Protein AF-A0A7K2KVW7-F1 (afdb_monomer_lite)

Secondary structure (DSSP, 8-state):
-GGGGHHHHHHHHTT-HHHHHHHHHHHHHHHHHTS-----HHHHHTS---GGGTTT--------

Sequence (64 aa):
TLPRHAAYLHQRTAGRIGSLTRLIRQAAINAIHDGTERITKTSLDTIRLDHLAETHHRPTTPRR

pLDDT: mean 81.8, std 15.82, range [48.09, 95.81]

Structure (mmCIF, N/CA/C/O backbone):
data_AF-A0A7K2KVW7-F1
#
_entry.id   AF-A0A7K2KVW7-F1
#
loop_
_atom_site.group_PDB
_atom_site.id
_atom_site.type_symbol
_atom_site.label_atom_id
_atom_site.label_alt_id
_atom_site.label_comp_id
_atom_site.label_asym_id
_atom_site.label_entity_id
_atom_site.label_seq_id
_atom_site.pdbx_PDB_ins_code
_atom_site.Cartn_x
_atom_site.Cartn_y
_atom_site.Cartn_z
_atom_site.occupancy
_atom_site.B_iso_or_equiv
_atom_site.auth_seq_id
_atom_site.auth_comp_id
_atom_site.auth_asym_id
_atom_site.auth_atom_id
_atom_site.pdbx_PDB_model_num
ATOM 1 N N . THR A 1 1 ? 5.841 -10.198 9.968 1.00 77.00 1 THR A N 1
ATOM 2 C CA . THR A 1 1 ? 6.468 -8.861 9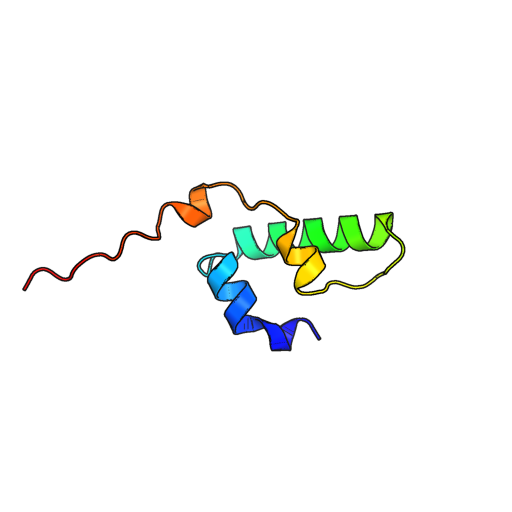.917 1.00 77.00 1 THR A CA 1
ATOM 3 C C . THR A 1 1 ? 6.956 -8.600 8.504 1.00 77.00 1 THR A C 1
ATOM 5 O O . THR A 1 1 ? 7.269 -9.557 7.805 1.00 77.00 1 THR A O 1
ATOM 8 N N . LEU A 1 2 ? 7.010 -7.337 8.074 1.00 81.25 2 LEU A N 1
ATOM 9 C CA . LEU A 1 2 ? 7.420 -6.923 6.719 1.00 81.25 2 LEU A CA 1
ATOM 10 C C . LEU A 1 2 ? 8.697 -7.605 6.175 1.00 81.25 2 LEU A C 1
ATOM 12 O O . LEU A 1 2 ? 8.658 -8.062 5.032 1.00 81.25 2 LEU A O 1
ATOM 16 N N . PRO A 1 3 ? 9.779 -7.788 6.962 1.00 88.75 3 PRO A N 1
ATOM 17 C CA . PRO A 1 3 ? 10.991 -8.466 6.489 1.00 88.75 3 PRO A CA 1
ATOM 18 C C . PRO A 1 3 ? 10.774 -9.911 6.018 1.00 88.75 3 PRO A C 1
ATOM 20 O O . PRO A 1 3 ? 11.485 -10.382 5.136 1.00 88.75 3 PRO A O 1
ATOM 23 N N . ARG A 1 4 ? 9.748 -10.614 6.527 1.00 91.19 4 ARG A N 1
ATOM 24 C CA . ARG A 1 4 ? 9.399 -11.970 6.055 1.00 91.19 4 ARG A CA 1
ATOM 25 C C . ARG A 1 4 ? 8.916 -11.997 4.603 1.00 91.19 4 ARG A C 1
ATOM 27 O O . ARG A 1 4 ? 8.900 -13.057 3.991 1.00 91.19 4 ARG A O 1
ATOM 34 N N . HIS A 1 5 ? 8.531 -10.850 4.048 1.00 89.75 5 HIS A N 1
ATOM 35 C CA . HIS A 1 5 ? 8.084 -10.712 2.665 1.00 89.75 5 HIS A CA 1
ATOM 36 C C . HIS A 1 5 ? 9.168 -10.128 1.748 1.00 89.75 5 HIS A C 1
ATOM 38 O O . HIS A 1 5 ? 8.841 -9.650 0.666 1.00 89.75 5 HIS A O 1
ATOM 44 N N . ALA A 1 6 ? 10.449 -10.181 2.140 1.00 89.56 6 ALA A N 1
ATOM 45 C CA . ALA A 1 6 ? 11.560 -9.611 1.374 1.00 89.56 6 ALA A CA 1
ATOM 46 C C . ALA A 1 6 ? 11.587 -10.062 -0.099 1.00 89.56 6 ALA A C 1
ATOM 48 O O . ALA A 1 6 ? 11.676 -9.217 -0.985 1.00 89.56 6 ALA A O 1
ATOM 49 N N . ALA A 1 7 ? 11.425 -11.362 -0.376 1.00 89.81 7 ALA A N 1
ATOM 50 C CA . ALA A 1 7 ? 11.397 -11.884 -1.747 1.00 89.81 7 ALA A CA 1
ATOM 51 C C . ALA A 1 7 ? 10.237 -11.302 -2.575 1.00 89.81 7 ALA A C 1
ATOM 53 O O . ALA A 1 7 ? 10.422 -10.885 -3.716 1.00 89.81 7 ALA A O 1
ATOM 54 N N . TYR A 1 8 ? 9.052 -11.202 -1.972 1.00 90.31 8 TYR A N 1
ATOM 55 C CA . TYR A 1 8 ? 7.877 -10.610 -2.605 1.00 90.31 8 TYR A CA 1
ATOM 56 C C . TYR A 1 8 ? 8.062 -9.107 -2.864 1.00 90.31 8 TYR A C 1
ATOM 58 O O . TYR A 1 8 ? 7.760 -8.628 -3.954 1.00 90.31 8 TYR A O 1
ATOM 66 N N . LEU A 1 9 ? 8.594 -8.364 -1.889 1.00 91.00 9 LEU A N 1
ATOM 67 C CA . LEU A 1 9 ? 8.869 -6.933 -2.026 1.00 91.00 9 LEU A CA 1
ATOM 68 C C . LEU A 1 9 ? 9.908 -6.675 -3.118 1.00 91.00 9 LEU A C 1
ATOM 70 O O . LEU A 1 9 ? 9.713 -5.786 -3.944 1.00 91.00 9 LEU A O 1
ATOM 74 N N . HIS A 1 10 ? 10.975 -7.474 -3.163 1.00 89.06 10 HIS A N 1
ATOM 75 C CA . HIS A 1 10 ? 11.984 -7.411 -4.214 1.00 89.06 10 HIS A CA 1
ATOM 76 C C . HIS A 1 10 ? 11.372 -7.683 -5.593 1.00 89.06 10 HIS A C 1
ATOM 78 O O . HIS A 1 10 ? 11.550 -6.880 -6.505 1.00 89.06 10 HIS A O 1
ATOM 84 N N . GLN A 1 11 ? 10.585 -8.756 -5.736 1.00 87.69 11 GLN A N 1
ATOM 85 C CA . GLN A 1 11 ? 9.914 -9.096 -6.993 1.00 87.69 11 GLN A CA 1
ATOM 86 C C . GLN A 1 11 ? 8.972 -7.979 -7.449 1.00 87.69 11 GLN A C 1
ATOM 88 O O . GLN A 1 11 ? 9.034 -7.538 -8.593 1.00 87.69 11 GLN A O 1
ATOM 93 N N . ARG A 1 12 ? 8.132 -7.475 -6.546 1.00 85.25 12 ARG A N 1
ATOM 94 C CA . ARG A 1 12 ? 7.105 -6.489 -6.882 1.00 85.25 12 ARG A CA 1
ATOM 95 C C . ARG A 1 12 ? 7.658 -5.084 -7.135 1.00 85.25 12 ARG A C 1
ATOM 97 O O . ARG A 1 12 ? 6.990 -4.252 -7.737 1.00 85.25 12 ARG A O 1
ATOM 104 N N . THR A 1 13 ? 8.881 -4.811 -6.694 1.00 88.56 13 THR A N 1
ATOM 105 C CA . THR A 1 13 ? 9.583 -3.541 -6.942 1.00 88.56 13 THR A CA 1
ATOM 106 C C . THR A 1 13 ? 10.662 -3.663 -8.018 1.00 88.56 13 THR A C 1
ATOM 108 O O . THR A 1 13 ? 11.336 -2.671 -8.308 1.00 88.56 13 THR A O 1
ATOM 111 N N . ALA A 1 14 ? 10.838 -4.859 -8.595 1.00 84.12 14 ALA A N 1
ATOM 112 C CA . ALA A 1 14 ? 11.949 -5.212 -9.478 1.00 84.12 14 ALA A CA 1
ATOM 113 C C . ALA A 1 14 ? 13.329 -4.861 -8.876 1.00 84.12 14 ALA A C 1
ATOM 115 O O . ALA A 1 14 ? 14.231 -4.413 -9.578 1.00 84.12 14 ALA A O 1
ATOM 116 N N . GLY A 1 15 ? 13.472 -4.991 -7.552 1.00 85.62 15 GLY A N 1
ATOM 117 C CA . GLY A 1 15 ? 14.703 -4.673 -6.820 1.00 85.62 15 GLY A CA 1
ATOM 118 C C . GLY A 1 15 ? 15.019 -3.181 -6.684 1.00 85.62 15 GLY A C 1
ATOM 119 O O . GLY A 1 15 ? 16.106 -2.819 -6.240 1.00 85.62 15 GLY A O 1
ATOM 120 N N . ARG A 1 16 ? 14.094 -2.281 -7.040 1.00 88.12 16 ARG A N 1
ATOM 121 C CA . ARG A 1 16 ? 14.351 -0.835 -7.017 1.00 88.12 16 ARG A CA 1
ATOM 122 C C . ARG A 1 16 ? 13.921 -0.211 -5.703 1.00 88.12 16 ARG A C 1
ATOM 124 O O . ARG A 1 16 ? 12.731 -0.131 -5.393 1.00 88.12 16 ARG A O 1
ATOM 131 N N . ILE A 1 17 ? 14.893 0.348 -4.985 1.00 88.88 17 ILE A N 1
ATOM 132 C CA . ILE A 1 17 ? 14.668 0.988 -3.685 1.00 88.88 1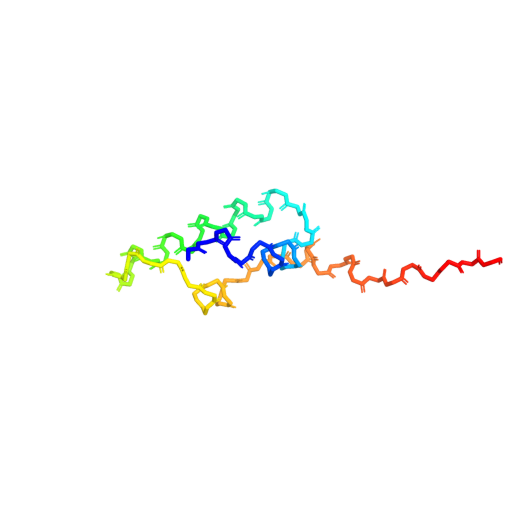7 ILE A CA 1
ATOM 133 C C . ILE A 1 17 ? 13.663 2.147 -3.762 1.00 88.88 17 ILE A C 1
ATOM 135 O O . ILE A 1 17 ? 12.812 2.273 -2.890 1.00 88.88 17 ILE A O 1
ATOM 139 N N . GLY A 1 18 ? 13.663 2.934 -4.845 1.00 88.50 18 GLY A N 1
ATOM 140 C CA . GLY A 1 18 ? 12.677 4.004 -5.044 1.00 88.50 18 GLY A CA 1
ATOM 141 C C . GLY A 1 18 ? 11.242 3.482 -5.196 1.00 88.50 18 GLY A C 1
ATOM 142 O O . GLY A 1 18 ? 10.303 4.055 -4.643 1.00 88.50 18 GLY A O 1
ATOM 143 N N . SER A 1 19 ? 11.065 2.350 -5.890 1.00 88.50 19 SER A N 1
ATOM 144 C CA . SER A 1 19 ? 9.764 1.675 -5.991 1.00 88.50 19 SER A CA 1
ATOM 145 C C . SER A 1 19 ? 9.337 1.083 -4.644 1.00 88.50 19 SER A C 1
ATOM 147 O O . SER A 1 19 ? 8.167 1.195 -4.287 1.00 88.50 19 SER A O 1
ATOM 149 N N . LEU A 1 20 ? 10.277 0.529 -3.870 1.00 91.75 20 LEU A N 1
ATOM 150 C CA . LEU A 1 20 ? 10.016 0.031 -2.517 1.00 91.75 20 LEU A CA 1
ATOM 151 C C . LEU A 1 20 ? 9.575 1.149 -1.569 1.00 91.75 20 LEU A C 1
ATOM 153 O O . LEU A 1 20 ? 8.547 1.018 -0.911 1.00 91.75 20 LEU A O 1
ATOM 157 N N . THR A 1 21 ? 10.297 2.268 -1.534 1.00 92.06 21 THR A N 1
ATOM 158 C CA . THR A 1 21 ? 9.956 3.413 -0.681 1.00 92.06 21 THR A CA 1
ATOM 159 C C . THR A 1 21 ? 8.559 3.938 -0.992 1.00 92.06 21 THR A C 1
ATOM 161 O O . THR A 1 21 ? 7.773 4.180 -0.075 1.00 92.06 21 THR A O 1
ATOM 164 N N . ARG A 1 22 ? 8.213 4.071 -2.279 1.00 92.56 22 ARG A N 1
ATOM 165 C CA . ARG A 1 22 ? 6.872 4.503 -2.685 1.00 92.56 22 ARG A CA 1
ATOM 166 C C . ARG A 1 22 ? 5.794 3.499 -2.279 1.00 92.56 22 ARG A C 1
ATOM 168 O O . ARG A 1 22 ? 4.763 3.910 -1.756 1.00 92.56 22 ARG A O 1
ATOM 175 N N . LEU A 1 23 ? 6.046 2.205 -2.482 1.00 92.50 23 LEU A N 1
ATOM 176 C CA . LEU A 1 23 ? 5.125 1.136 -2.105 1.00 92.50 23 LEU A CA 1
ATOM 177 C C . LEU A 1 23 ? 4.810 1.161 -0.604 1.00 92.50 23 LEU A C 1
ATOM 179 O O . LEU A 1 23 ? 3.646 1.181 -0.213 1.00 92.50 23 LEU A O 1
ATOM 183 N N . ILE A 1 24 ? 5.851 1.172 0.230 1.00 93.06 24 ILE A N 1
ATOM 184 C CA . ILE A 1 24 ? 5.706 1.138 1.687 1.00 93.06 24 ILE A CA 1
ATOM 185 C C . ILE A 1 24 ? 5.025 2.409 2.192 1.00 93.06 24 ILE A C 1
ATOM 187 O O . ILE A 1 24 ? 4.152 2.324 3.051 1.00 93.06 24 ILE A O 1
ATOM 191 N N . ARG A 1 25 ? 5.364 3.574 1.627 1.00 94.25 25 ARG A N 1
ATOM 192 C CA . ARG A 1 25 ? 4.714 4.841 1.977 1.00 94.25 25 ARG A CA 1
ATOM 193 C C . ARG A 1 25 ? 3.216 4.805 1.688 1.00 94.25 25 ARG A C 1
ATOM 195 O O . ARG A 1 25 ? 2.433 5.139 2.568 1.00 94.25 25 ARG A O 1
ATOM 202 N N . GLN A 1 26 ? 2.817 4.384 0.489 1.00 95.06 26 GLN A N 1
ATOM 203 C CA . GLN A 1 26 ? 1.398 4.324 0.140 1.00 95.06 26 GLN A CA 1
ATOM 204 C C . GLN A 1 26 ? 0.649 3.296 1.000 1.00 95.06 26 GLN A C 1
ATOM 206 O O . GLN A 1 26 ? -0.470 3.559 1.428 1.00 95.06 26 GLN A O 1
ATOM 211 N N . ALA A 1 27 ? 1.279 2.160 1.314 1.00 94.25 27 ALA A N 1
ATOM 212 C CA . ALA A 1 27 ? 0.691 1.150 2.191 1.00 94.25 27 ALA A CA 1
ATOM 213 C C . ALA A 1 27 ? 0.501 1.659 3.619 1.00 94.25 27 ALA A C 1
ATOM 215 O O . ALA A 1 27 ? -0.527 1.380 4.225 1.00 94.25 27 ALA A O 1
AT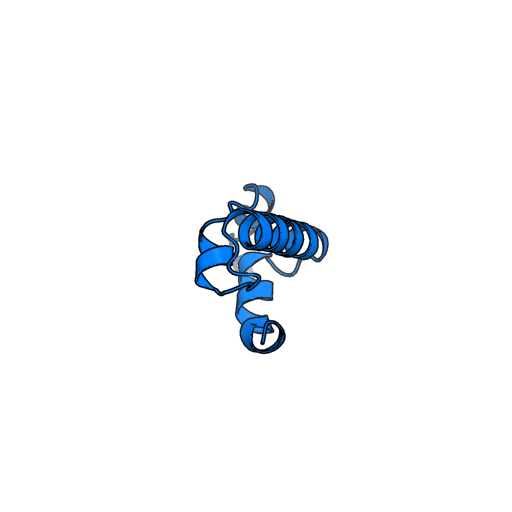OM 216 N N . ALA A 1 28 ? 1.462 2.426 4.137 1.00 95.44 28 ALA A N 1
ATOM 217 C CA . ALA A 1 28 ? 1.345 3.060 5.443 1.00 95.44 28 ALA A CA 1
ATOM 218 C C . ALA A 1 28 ? 0.215 4.100 5.469 1.00 95.44 28 ALA A C 1
ATOM 220 O O . ALA A 1 28 ? -0.585 4.094 6.394 1.00 95.44 28 ALA A O 1
ATOM 221 N N . ILE A 1 29 ? 0.108 4.945 4.437 1.00 95.38 29 ILE A N 1
ATOM 222 C CA . ILE A 1 29 ? -0.979 5.932 4.313 1.00 95.38 29 ILE A CA 1
ATOM 223 C C . ILE A 1 29 ? -2.342 5.232 4.308 1.00 95.38 29 ILE A C 1
ATOM 225 O O . ILE A 1 29 ? -3.235 5.618 5.058 1.00 95.38 29 ILE A O 1
ATOM 229 N N . ASN A 1 30 ? -2.491 4.169 3.514 1.00 94.25 30 ASN A N 1
ATOM 230 C CA . ASN A 1 30 ? -3.736 3.407 3.462 1.00 94.25 30 ASN A CA 1
ATOM 231 C C . ASN A 1 30 ? -4.059 2.760 4.819 1.00 94.25 30 ASN A C 1
ATOM 233 O O . ASN A 1 30 ? -5.188 2.883 5.274 1.00 94.25 30 ASN A O 1
ATOM 237 N N . ALA A 1 31 ? -3.063 2.167 5.489 1.00 95.31 31 ALA A N 1
ATOM 238 C CA . ALA A 1 31 ? -3.224 1.537 6.802 1.00 95.31 31 ALA A CA 1
ATOM 239 C C . ALA A 1 31 ? -3.615 2.524 7.922 1.00 95.31 31 ALA A C 1
ATOM 241 O O . ALA A 1 31 ? -4.201 2.135 8.931 1.00 95.31 31 ALA A O 1
ATOM 242 N N . ILE A 1 32 ? -3.253 3.802 7.768 1.00 95.81 32 ILE A N 1
ATOM 243 C CA . ILE A 1 32 ? -3.696 4.880 8.659 1.00 95.81 32 ILE A CA 1
ATOM 244 C C . ILE A 1 32 ? -5.147 5.252 8.339 1.00 95.81 32 ILE A C 1
ATOM 246 O O . ILE A 1 32 ? -5.959 5.388 9.248 1.00 95.81 32 ILE A O 1
ATOM 250 N N . HIS A 1 33 ? -5.492 5.396 7.056 1.00 95.56 33 HIS A N 1
ATOM 251 C CA . HIS A 1 33 ? -6.848 5.763 6.639 1.00 95.56 33 HIS A CA 1
ATOM 252 C C . HIS A 1 33 ? -7.897 4.684 6.926 1.00 95.56 33 HIS A C 1
ATOM 254 O O . HIS A 1 33 ? -9.034 5.025 7.239 1.00 95.56 33 HIS A O 1
ATOM 260 N N . ASP A 1 34 ? -7.535 3.406 6.819 1.00 92.06 34 ASP A N 1
ATOM 261 C CA . ASP A 1 34 ? -8.425 2.281 7.123 1.00 92.06 34 ASP A CA 1
ATOM 262 C C . ASP A 1 34 ? -8.429 1.888 8.615 1.00 92.06 34 ASP A C 1
ATOM 264 O O . ASP A 1 34 ? -9.212 1.030 9.023 1.00 92.06 34 ASP A O 1
ATOM 268 N N . GLY A 1 35 ? -7.577 2.521 9.434 1.00 93.00 35 GLY A N 1
ATO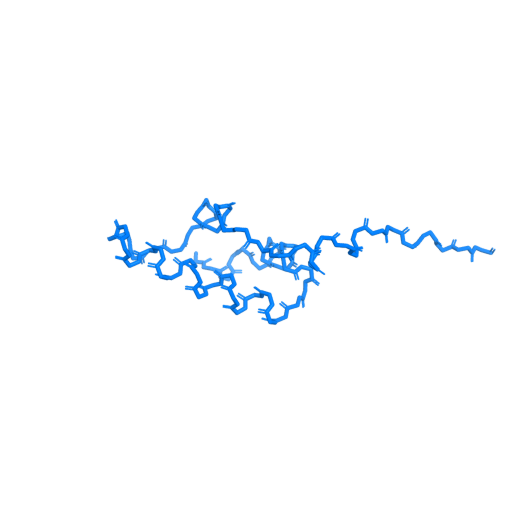M 269 C CA . GLY A 1 35 ? -7.458 2.277 10.873 1.00 93.00 35 GLY A CA 1
ATOM 270 C C . GLY A 1 35 ? -6.855 0.919 11.245 1.00 93.00 35 GLY A C 1
ATOM 271 O O . GLY A 1 35 ? -6.878 0.543 12.415 1.00 93.00 35 GLY A O 1
ATOM 272 N N . THR A 1 36 ? -6.327 0.155 10.284 1.00 92.69 36 THR A N 1
ATOM 273 C CA . THR A 1 36 ? -5.756 -1.174 10.548 1.00 92.69 36 THR A CA 1
ATOM 274 C C . THR A 1 36 ? -4.364 -1.110 11.165 1.00 92.69 36 THR A C 1
ATOM 276 O O . THR A 1 36 ? -3.919 -2.102 11.749 1.00 92.69 36 THR A O 1
ATOM 279 N N . GLU A 1 37 ? -3.653 0.012 10.979 1.00 92.12 37 GLU A N 1
ATOM 280 C CA . GLU A 1 37 ? -2.270 0.245 11.422 1.00 92.12 37 GLU A CA 1
ATOM 281 C C . GLU A 1 37 ? -1.310 -0.900 11.033 1.00 92.12 37 GLU A C 1
ATOM 283 O O . GLU A 1 37 ? -0.291 -1.165 11.681 1.00 92.12 37 GLU A O 1
ATOM 288 N N . ARG A 1 38 ? -1.637 -1.630 9.955 1.00 92.06 38 ARG A N 1
ATOM 289 C CA . ARG A 1 38 ? -0.941 -2.852 9.543 1.00 92.06 38 ARG A CA 1
ATOM 290 C C . ARG A 1 38 ? -0.727 -2.919 8.040 1.00 92.06 38 ARG A C 1
ATOM 292 O O . ARG A 1 38 ? -1.653 -2.954 7.238 1.00 92.06 38 ARG A O 1
ATOM 299 N N . ILE A 1 39 ? 0.536 -3.088 7.659 1.00 92.56 39 ILE A N 1
ATOM 300 C CA . ILE A 1 39 ? 0.914 -3.389 6.278 1.00 92.56 39 ILE A CA 1
ATOM 301 C C . ILE A 1 39 ? 0.893 -4.906 6.078 1.00 92.56 39 ILE A C 1
ATOM 303 O O . ILE A 1 39 ? 1.642 -5.647 6.720 1.00 92.56 39 ILE A O 1
ATOM 307 N N . THR A 1 40 ? 0.044 -5.364 5.163 1.00 91.44 40 THR A N 1
ATOM 308 C CA . THR A 1 40 ? -0.125 -6.773 4.801 1.00 91.44 40 THR A CA 1
ATOM 309 C C . THR A 1 40 ? 0.223 -6.976 3.333 1.00 91.44 40 THR A C 1
ATOM 311 O O . THR A 1 40 ? 0.265 -6.031 2.549 1.00 91.44 40 THR A O 1
ATOM 314 N N . LYS A 1 41 ? 0.464 -8.226 2.927 1.00 90.25 41 LYS A N 1
ATOM 315 C CA . LYS A 1 41 ? 0.660 -8.546 1.507 1.00 90.25 41 LYS A CA 1
ATOM 316 C C . LYS A 1 41 ? -0.538 -8.084 0.664 1.00 90.25 41 LYS A C 1
ATOM 318 O O . LYS A 1 41 ? -0.346 -7.461 -0.371 1.00 90.25 41 LYS A O 1
ATOM 323 N N . THR A 1 42 ? -1.749 -8.287 1.177 1.00 90.19 42 THR A N 1
ATOM 324 C CA . THR A 1 42 ? -2.993 -7.853 0.536 1.00 90.19 42 THR A CA 1
ATOM 325 C C . THR A 1 42 ? -3.072 -6.337 0.385 1.00 90.19 42 THR A C 1
ATOM 327 O O . THR A 1 42 ? -3.393 -5.859 -0.697 1.00 90.19 42 THR A O 1
ATOM 330 N N . SER A 1 43 ? -2.742 -5.562 1.427 1.00 90.31 43 SER A N 1
ATOM 331 C CA . SER A 1 43 ? -2.772 -4.094 1.330 1.00 90.31 43 SER A CA 1
ATOM 332 C C . SER A 1 43 ? -1.668 -3.543 0.436 1.00 90.31 43 SER A C 1
ATOM 334 O O . SER A 1 43 ? -1.843 -2.503 -0.190 1.00 90.31 43 SER A O 1
ATOM 336 N N . LEU A 1 44 ? -0.550 -4.259 0.306 1.00 91.50 44 LEU A N 1
ATOM 337 C CA . LEU A 1 44 ? 0.421 -3.962 -0.732 1.00 91.50 44 LEU A CA 1
ATOM 338 C C . LEU A 1 44 ? -0.224 -4.209 -2.104 1.00 91.50 44 LEU A C 1
ATOM 340 O O . LEU A 1 44 ? -0.121 -3.348 -2.975 1.00 91.50 44 LEU A O 1
ATOM 344 N N . ASP A 1 45 ? -0.847 -5.371 -2.351 1.00 89.94 45 ASP A N 1
ATOM 345 C CA . ASP A 1 45 ? -1.383 -5.810 -3.666 1.00 89.94 45 ASP A CA 1
ATOM 346 C C . ASP A 1 45 ? -2.398 -4.841 -4.289 1.00 89.94 45 ASP A C 1
ATOM 348 O O . ASP A 1 45 ? -2.487 -4.758 -5.511 1.00 89.94 45 ASP A O 1
ATOM 352 N N . THR A 1 46 ? -3.072 -4.021 -3.484 1.00 90.56 46 THR A N 1
ATOM 353 C CA . THR A 1 46 ? -3.983 -2.977 -3.980 1.00 90.56 46 THR A CA 1
ATOM 354 C C . THR A 1 46 ? -3.268 -1.745 -4.550 1.00 90.56 46 THR A C 1
ATOM 356 O O . THR A 1 46 ? -3.856 -0.982 -5.316 1.00 90.56 46 THR A O 1
ATOM 359 N N . ILE A 1 47 ? -1.996 -1.532 -4.204 1.00 89.69 47 ILE A N 1
ATOM 360 C CA . ILE A 1 47 ? -1.221 -0.353 -4.601 1.00 89.69 47 ILE A CA 1
ATOM 361 C C . ILE A 1 47 ? -0.600 -0.582 -5.973 1.00 89.69 47 ILE A C 1
ATOM 363 O O . ILE A 1 47 ? 0.285 -1.427 -6.133 1.00 89.69 47 ILE A O 1
ATOM 367 N N . ARG A 1 48 ? -1.001 0.237 -6.949 1.00 84.75 48 ARG A N 1
ATOM 368 C CA . ARG A 1 48 ? -0.382 0.265 -8.277 1.00 84.75 48 ARG A CA 1
ATOM 369 C C . ARG A 1 48 ? 0.988 0.930 -8.209 1.00 84.75 48 ARG A C 1
ATOM 371 O O . ARG A 1 48 ? 1.117 2.073 -7.775 1.00 84.75 48 ARG A O 1
ATOM 378 N N . LEU A 1 49 ? 2.013 0.217 -8.665 1.00 78.69 49 LEU A N 1
ATOM 379 C CA . LEU A 1 49 ? 3.324 0.792 -8.927 1.00 78.69 49 LEU A CA 1
ATOM 380 C C . LEU A 1 49 ? 3.411 1.095 -10.421 1.00 78.69 49 LEU A C 1
ATOM 382 O O . LEU A 1 49 ? 3.379 0.174 -11.218 1.00 78.69 49 LEU A O 1
ATOM 386 N N . ASP A 1 50 ? 3.515 2.374 -10.786 1.00 65.94 50 ASP A N 1
ATOM 387 C CA . ASP A 1 50 ? 3.721 2.818 -12.171 1.00 65.94 50 ASP A CA 1
ATOM 388 C C . ASP A 1 50 ? 4.631 1.908 -13.014 1.00 65.94 50 ASP A C 1
ATOM 390 O O . ASP A 1 50 ? 5.731 1.512 -12.606 1.00 65.94 50 ASP A O 1
ATOM 394 N N . HIS A 1 51 ? 4.137 1.678 -14.231 1.00 53.22 51 HIS A N 1
ATOM 395 C CA . HIS A 1 51 ? 4.539 0.746 -15.288 1.00 53.22 51 HIS A CA 1
ATOM 396 C C . HIS A 1 51 ? 6.035 0.739 -15.654 1.00 53.22 51 HIS A C 1
ATOM 398 O O . HIS A 1 51 ? 6.514 -0.189 -16.299 1.00 53.22 51 HIS A O 1
ATOM 404 N N . LEU A 1 52 ? 6.817 1.727 -15.205 1.00 50.91 52 LEU A N 1
ATOM 405 C CA . LEU A 1 52 ? 8.275 1.703 -15.348 1.00 50.91 52 LEU A CA 1
ATOM 406 C C . LEU A 1 52 ? 8.915 0.564 -14.535 1.00 50.91 52 LEU A C 1
ATOM 408 O O . LEU A 1 52 ? 10.081 0.258 -14.753 1.00 50.91 52 LEU A O 1
ATOM 412 N N . ALA A 1 53 ? 8.199 -0.041 -13.573 1.00 49.47 53 ALA A N 1
ATOM 413 C CA . ALA A 1 53 ? 8.591 -1.285 -12.884 1.00 49.47 53 ALA A CA 1
ATOM 414 C C . ALA A 1 53 ? 8.260 -2.562 -13.651 1.00 49.47 53 ALA A C 1
ATOM 416 O O . ALA A 1 53 ? 8.957 -3.559 -13.484 1.00 49.47 53 ALA A O 1
ATOM 417 N N . GLU A 1 54 ? 7.226 -2.521 -14.484 1.00 48.09 54 GLU A N 1
ATOM 418 C CA . GLU A 1 54 ? 6.752 -3.669 -15.255 1.00 48.09 54 GLU A CA 1
ATOM 419 C C . GLU A 1 54 ? 7.527 -3.829 -16.573 1.00 48.09 54 GLU A C 1
ATOM 421 O O . GLU A 1 54 ? 7.717 -4.951 -17.041 1.00 48.09 54 GLU A O 1
ATOM 426 N N . THR A 1 55 ? 8.079 -2.747 -17.140 1.00 49.91 55 THR A N 1
ATOM 427 C CA . THR A 1 55 ? 8.733 -2.762 -18.464 1.00 49.91 55 THR A CA 1
ATOM 428 C C . THR A 1 55 ? 10.031 -3.565 -18.576 1.00 49.91 55 THR A C 1
ATOM 430 O O . THR A 1 55 ? 10.442 -3.866 -19.694 1.00 49.91 55 THR A O 1
ATOM 433 N N . HIS A 1 56 ? 10.673 -3.965 -17.473 1.00 51.47 56 HIS A N 1
ATOM 434 C CA . HIS A 1 56 ? 11.877 -4.811 -17.527 1.00 51.47 56 HIS A CA 1
ATOM 435 C C . HIS A 1 56 ? 11.606 -6.305 -17.311 1.00 51.47 56 HIS A C 1
ATOM 437 O O . HIS A 1 56 ? 12.550 -7.093 -17.271 1.00 51.47 56 HIS A O 1
ATOM 443 N N . HIS A 1 57 ? 10.341 -6.739 -17.288 1.00 51.59 57 HIS A N 1
ATOM 444 C CA . HIS A 1 57 ? 9.990 -8.145 -17.508 1.00 51.59 57 HIS A CA 1
ATOM 445 C C . HIS A 1 57 ? 10.135 -8.530 -18.994 1.00 51.59 57 HIS A C 1
ATOM 447 O O . HIS A 1 57 ? 9.241 -9.112 -19.601 1.00 51.59 57 HIS A O 1
ATOM 453 N N . ARG A 1 58 ? 11.267 -8.190 -19.618 1.00 56.09 58 ARG A N 1
ATOM 454 C CA . ARG A 1 58 ? 11.678 -8.828 -20.865 1.00 56.09 58 ARG A CA 1
ATOM 455 C C . ARG A 1 58 ? 12.844 -9.739 -20.511 1.00 56.09 58 ARG A C 1
ATOM 457 O O . ARG A 1 58 ? 13.906 -9.212 -20.184 1.00 56.09 58 ARG A O 1
ATOM 464 N N . PRO A 1 59 ? 12.677 -11.074 -20.538 1.00 53.00 59 PRO A N 1
ATOM 465 C CA . PRO A 1 59 ? 13.816 -11.963 -20.414 1.00 53.00 59 PRO A CA 1
ATOM 466 C C . PRO A 1 59 ? 14.758 -11.634 -21.570 1.00 53.00 59 PRO A C 1
ATOM 468 O O . PRO A 1 59 ? 14.428 -11.824 -22.7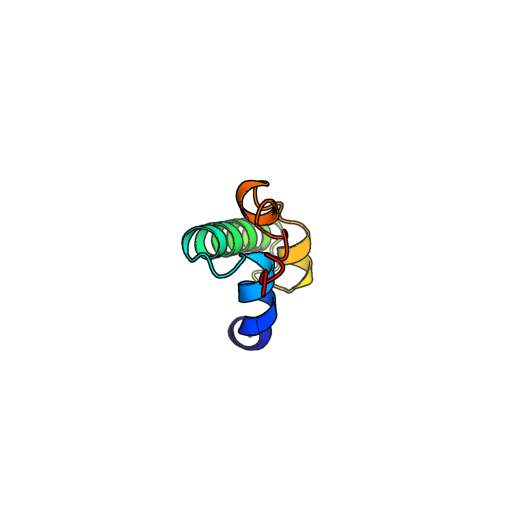41 1.00 53.00 59 PRO A O 1
ATOM 471 N N . THR A 1 60 ? 15.912 -11.058 -21.257 1.00 60.62 60 THR A N 1
ATOM 472 C CA . THR A 1 60 ? 17.020 -10.973 -22.197 1.00 60.62 60 THR A CA 1
ATOM 473 C C . THR A 1 60 ? 17.490 -12.400 -22.421 1.00 60.62 60 THR A C 1
ATOM 475 O O . THR A 1 60 ? 18.237 -12.955 -21.6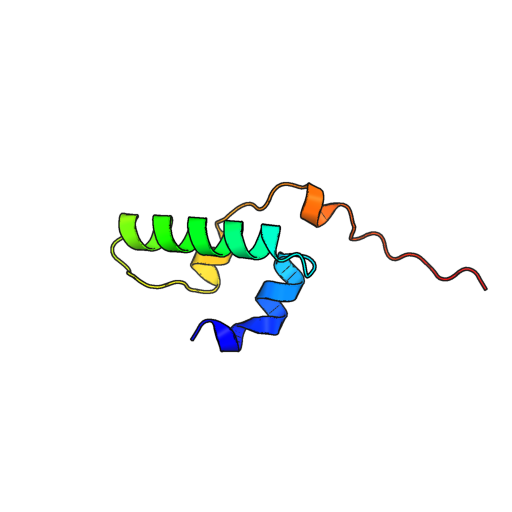20 1.00 60.62 60 THR A O 1
ATOM 478 N N . THR A 1 61 ? 17.003 -13.025 -23.492 1.00 59.59 61 THR A N 1
ATOM 479 C CA . THR A 1 61 ? 17.556 -14.279 -23.998 1.00 59.59 61 THR A CA 1
ATOM 480 C C . THR A 1 61 ? 19.058 -14.071 -24.200 1.00 59.59 61 THR A C 1
ATOM 482 O O . THR A 1 61 ? 19.431 -13.187 -24.980 1.00 59.59 61 THR A O 1
ATOM 485 N N . PRO A 1 62 ? 19.939 -14.825 -23.521 1.00 54.91 62 PRO A N 1
ATOM 486 C CA . PRO A 1 62 ? 21.360 -14.740 -23.795 1.00 54.91 62 PRO A CA 1
ATOM 487 C C . PRO A 1 62 ? 21.576 -15.340 -25.186 1.00 54.91 62 PRO A C 1
ATOM 489 O O . PRO A 1 62 ? 21.390 -16.540 -25.393 1.00 54.91 62 PRO A O 1
ATOM 492 N N . ARG A 1 63 ? 21.899 -14.494 -26.170 1.00 53.16 63 ARG A N 1
ATOM 493 C CA . ARG A 1 63 ? 22.380 -14.965 -27.473 1.00 53.16 63 ARG A CA 1
ATOM 494 C C . ARG A 1 63 ? 23.762 -15.577 -27.247 1.00 53.16 63 ARG A C 1
ATOM 496 O O . ARG A 1 63 ? 24.684 -14.861 -26.865 1.00 53.16 63 ARG A O 1
ATOM 503 N N . ARG A 1 64 ? 23.832 -16.899 -27.406 1.00 55.25 64 ARG A N 1
ATOM 504 C CA . ARG A 1 64 ? 25.072 -17.653 -27.613 1.00 55.25 64 ARG A CA 1
ATOM 505 C C . ARG A 1 64 ? 25.744 -17.233 -28.913 1.00 55.25 64 ARG A C 1
ATOM 507 O O . ARG A 1 64 ? 25.003 -16.837 -29.844 1.00 55.25 64 ARG A O 1
#

Radius of gyration: 13.93 Å; chains: 1; bounding box: 34×24×39 Å

Foldseek 3Di:
DVVVCVVVLCLQQVNDPVLSVVLVVVLCVVCVVVVVNDRDPVSSVVDDRPCVSVVPPPPPDPDD